Protein AF-A0A9P7DLY6-F1 (afdb_monomer_lite)

InterPro domains:
  IPR009000 Translation protein, beta-barrel domain superfamily [SSF50447] (72-102)
  IPR050543 Eukaryotic Initiation Factor 2 Gamma Subunit [PTHR42854] (1-101)

Organism: NCBI:txid116603

Structure (mmCIF, N/CA/C/O backbone):
data_AF-A0A9P7DLY6-F1
#
_entry.id   AF-A0A9P7DLY6-F1
#
loop_
_atom_site.group_PDB
_atom_site.id
_atom_site.type_symbol
_atom_site.label_atom_id
_atom_site.label_alt_id
_atom_site.label_comp_id
_atom_site.label_asym_id
_atom_site.label_entity_id
_atom_site.label_seq_id
_atom_site.pdbx_PDB_ins_code
_atom_site.Cartn_x
_atom_site.Cartn_y
_atom_site.Cartn_z
_atom_site.occupancy
_atom_site.B_iso_or_equiv
_atom_site.auth_seq_id
_atom_site.auth_comp_id
_atom_site.auth_asym_id
_atom_site.auth_atom_id
_atom_site.pdbx_PDB_model_num
ATOM 1 N N . MET A 1 1 ? 0.281 -17.034 -3.243 1.00 59.47 1 MET A N 1
ATOM 2 C CA . MET A 1 1 ? 0.227 -16.027 -4.327 1.00 59.47 1 MET A CA 1
ATOM 3 C C . MET A 1 1 ? 1.178 -16.476 -5.425 1.00 59.47 1 MET A C 1
ATOM 5 O O . MET A 1 1 ? 2.334 -16.722 -5.112 1.00 59.47 1 MET A O 1
ATOM 9 N N . LYS A 1 2 ? 0.704 -16.654 -6.663 1.00 67.25 2 LYS A N 1
ATOM 10 C CA . LYS A 1 2 ? 1.580 -16.898 -7.821 1.00 67.25 2 LYS A CA 1
ATOM 11 C C . LYS A 1 2 ? 1.915 -15.532 -8.424 1.00 67.25 2 LYS A C 1
ATOM 13 O O . LYS A 1 2 ? 1.010 -14.850 -8.890 1.00 67.25 2 LYS A O 1
ATOM 18 N N . LEU A 1 3 ? 3.167 -15.093 -8.304 1.00 71.88 3 LEU A N 1
ATOM 19 C CA . LEU A 1 3 ? 3.626 -13.795 -8.804 1.00 71.88 3 LEU A CA 1
ATOM 20 C C . LEU A 1 3 ? 4.375 -14.008 -10.119 1.00 71.88 3 LEU A C 1
ATOM 22 O O . LEU A 1 3 ? 5.455 -14.587 -10.120 1.00 71.88 3 LEU A O 1
ATOM 26 N N . GLU A 1 4 ? 3.797 -13.541 -11.223 1.00 72.50 4 GLU A N 1
ATOM 27 C CA . GLU A 1 4 ? 4.397 -13.650 -12.565 1.00 72.50 4 GLU A CA 1
ATOM 28 C C . GLU A 1 4 ? 4.964 -12.309 -13.053 1.00 72.50 4 GLU A C 1
ATOM 30 O O . GLU A 1 4 ? 5.949 -12.257 -13.785 1.00 72.50 4 GLU A O 1
ATOM 35 N N . SER A 1 5 ? 4.367 -11.202 -12.608 1.00 74.62 5 SER A N 1
ATOM 36 C CA . SER A 1 5 ? 4.777 -9.846 -12.977 1.00 74.62 5 SER A CA 1
ATOM 37 C C . SER A 1 5 ? 5.704 -9.259 -11.912 1.00 74.62 5 SER A C 1
ATOM 39 O O . SER A 1 5 ? 5.240 -8.716 -10.911 1.00 74.62 5 SER A O 1
ATOM 41 N N . ILE A 1 6 ? 7.018 -9.370 -12.126 1.00 79.06 6 ILE A N 1
ATOM 42 C CA . ILE A 1 6 ? 8.057 -8.805 -11.251 1.00 79.06 6 ILE A CA 1
ATOM 43 C C . ILE A 1 6 ? 8.870 -7.782 -12.050 1.00 79.06 6 ILE A C 1
ATOM 45 O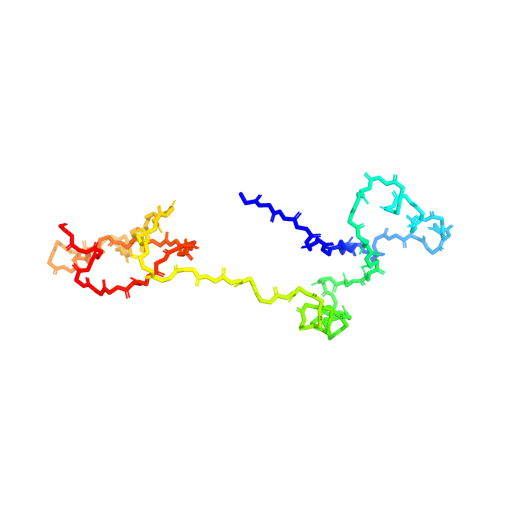 O . ILE A 1 6 ? 9.513 -8.131 -13.040 1.00 79.06 6 ILE A O 1
ATOM 49 N N . ASN A 1 7 ? 8.863 -6.522 -11.607 1.00 75.94 7 ASN A N 1
ATOM 50 C CA . ASN A 1 7 ? 9.714 -5.464 -12.154 1.00 75.94 7 ASN A CA 1
ATOM 51 C C . ASN A 1 7 ? 10.935 -5.275 -11.242 1.00 75.94 7 ASN A C 1
ATOM 53 O O . ASN A 1 7 ? 10.782 -5.116 -10.034 1.00 75.94 7 ASN A O 1
ATOM 57 N N . ILE A 1 8 ? 12.139 -5.292 -11.817 1.00 76.00 8 ILE A N 1
ATOM 58 C CA . ILE A 1 8 ? 13.399 -5.144 -11.077 1.00 76.00 8 ILE A CA 1
ATOM 59 C C . ILE A 1 8 ? 13.955 -3.742 -11.326 1.00 76.00 8 ILE A C 1
ATOM 61 O O . ILE A 1 8 ? 14.258 -3.406 -12.467 1.00 76.00 8 ILE A O 1
ATOM 65 N N . LE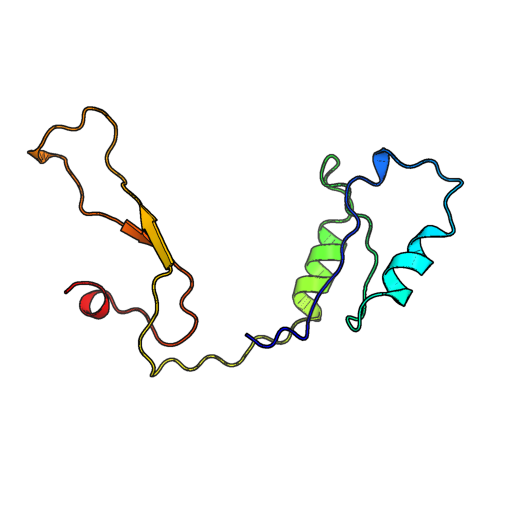U A 1 9 ? 14.116 -2.953 -10.263 1.00 76.88 9 LEU A N 1
ATOM 66 C CA . LEU A 1 9 ? 14.683 -1.602 -10.304 1.00 76.88 9 LEU A CA 1
ATOM 67 C C . LEU A 1 9 ? 16.054 -1.589 -9.621 1.00 76.88 9 LEU A C 1
ATOM 69 O O . LEU A 1 9 ? 16.215 -2.159 -8.540 1.00 76.88 9 LEU A O 1
ATOM 73 N N . GLN A 1 10 ? 17.047 -0.947 -10.241 1.00 72.12 10 GLN A N 1
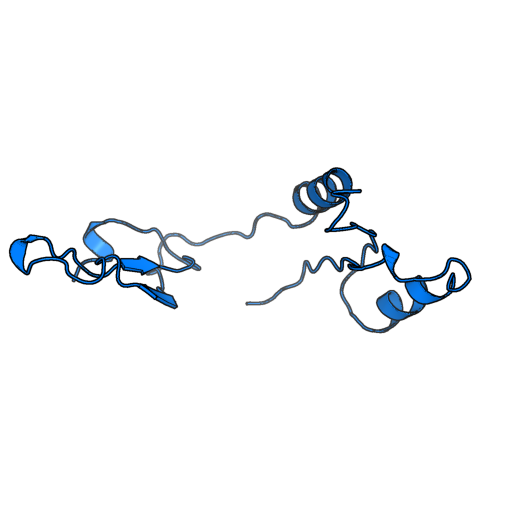ATOM 74 C CA . GLN A 1 10 ? 18.370 -0.769 -9.640 1.00 72.12 10 GLN A CA 1
ATOM 75 C C . GLN A 1 10 ? 18.414 0.556 -8.879 1.00 72.12 10 GLN A C 1
ATOM 77 O O . GLN A 1 10 ? 18.469 1.610 -9.501 1.00 72.12 10 GLN A O 1
ATOM 82 N N . ASN A 1 11 ? 18.411 0.494 -7.546 1.00 75.12 11 ASN A N 1
ATOM 83 C CA . ASN A 1 11 ? 18.599 1.673 -6.699 1.00 75.12 11 ASN A CA 1
ATOM 84 C C . ASN A 1 11 ? 20.100 1.956 -6.436 1.00 75.12 11 ASN A C 1
ATOM 86 O O . ASN A 1 11 ? 20.928 1.054 -6.589 1.00 75.12 11 ASN A O 1
ATOM 90 N N . LYS A 1 12 ? 20.432 3.171 -5.971 1.00 72.38 12 LYS A N 1
ATOM 91 C CA . LYS A 1 12 ? 21.779 3.644 -5.578 1.00 72.38 12 LYS A CA 1
ATOM 92 C C . LYS A 1 12 ? 22.806 3.642 -6.714 1.00 72.38 12 LYS A C 1
ATOM 94 O O . LYS A 1 12 ? 23.917 3.118 -6.589 1.00 72.38 12 LYS A O 1
ATOM 99 N N . VAL A 1 13 ? 22.389 4.153 -7.869 1.00 69.81 13 VAL A N 1
ATOM 100 C CA . VAL A 1 13 ? 23.214 4.196 -9.087 1.00 69.81 13 VAL A CA 1
ATOM 101 C C . VAL A 1 13 ? 24.224 5.349 -9.050 1.00 69.81 13 VAL A C 1
ATOM 103 O O . VAL A 1 13 ? 25.274 5.262 -9.685 1.00 69.81 13 VAL A O 1
ATOM 106 N N . ASP A 1 14 ? 23.947 6.369 -8.244 1.00 67.62 14 ASP A N 1
ATOM 107 C CA . ASP A 1 14 ? 24.805 7.508 -7.911 1.00 67.62 14 ASP A CA 1
ATOM 108 C C . ASP A 1 14 ? 26.184 7.092 -7.367 1.00 67.62 14 ASP A C 1
ATOM 110 O O . ASP A 1 14 ? 27.211 7.658 -7.741 1.00 67.62 14 ASP A O 1
ATOM 114 N N . LEU A 1 15 ? 26.239 6.034 -6.551 1.00 68.25 15 LEU A N 1
ATOM 115 C CA . LEU A 1 15 ? 27.476 5.545 -5.929 1.00 68.25 15 LEU A CA 1
ATOM 116 C C . LEU A 1 15 ? 28.369 4.719 -6.878 1.00 68.25 15 LEU A C 1
ATOM 118 O O . LEU A 1 15 ? 29.409 4.194 -6.465 1.00 68.25 15 LEU A O 1
ATOM 122 N N . ILE A 1 16 ? 27.983 4.554 -8.148 1.00 66.00 16 ILE A N 1
ATOM 123 C CA . ILE A 1 16 ? 28.635 3.636 -9.088 1.00 66.00 16 ILE A CA 1
ATOM 124 C C . ILE A 1 16 ? 29.404 4.403 -10.178 1.00 66.00 16 ILE A C 1
ATOM 126 O O . ILE A 1 16 ? 28.843 5.172 -10.949 1.00 66.00 16 ILE A O 1
ATOM 130 N N . LYS A 1 17 ? 30.709 4.117 -10.323 1.00 61.06 17 LYS A N 1
ATOM 131 C CA . LYS A 1 17 ? 31.555 4.685 -11.393 1.00 61.06 17 LYS A CA 1
ATOM 132 C C . LYS A 1 17 ? 31.158 4.168 -12.792 1.00 61.06 17 LYS A C 1
ATOM 134 O O . LYS A 1 17 ? 30.980 2.961 -12.997 1.00 61.06 17 LYS A O 1
ATOM 139 N N . LEU A 1 18 ? 31.144 5.089 -13.766 1.00 57.44 18 LEU A N 1
ATOM 140 C CA . LEU A 1 18 ? 30.759 4.925 -15.185 1.00 57.44 18 LEU A CA 1
ATOM 141 C C . LEU A 1 18 ? 31.435 3.759 -15.942 1.00 57.44 18 LEU A C 1
ATOM 143 O O . LEU A 1 18 ? 30.891 3.270 -16.923 1.00 57.44 18 LEU A O 1
ATOM 147 N N . LEU A 1 19 ? 32.591 3.262 -15.489 1.00 51.00 19 LEU A N 1
ATOM 148 C CA . LEU A 1 19 ? 33.340 2.185 -16.163 1.00 51.00 19 LEU A CA 1
ATOM 149 C C . LEU A 1 19 ? 32.725 0.781 -16.004 1.00 51.00 19 LEU A C 1
ATOM 151 O O . LEU A 1 19 ? 33.194 -0.183 -16.604 1.00 51.00 19 LEU A O 1
ATOM 155 N N . SER A 1 20 ? 31.661 0.635 -15.217 1.00 53.00 20 SER A N 1
ATOM 156 C CA . SER A 1 20 ? 31.009 -0.651 -14.940 1.00 53.00 20 SER A CA 1
ATOM 157 C C . SER A 1 20 ? 29.849 -0.974 -15.902 1.00 53.00 20 SER A C 1
ATOM 159 O O . SER A 1 20 ? 28.820 -1.521 -15.505 1.00 53.00 20 SER A O 1
ATOM 161 N N . ASN A 1 21 ? 30.036 -0.698 -17.198 1.00 49.09 21 ASN A N 1
ATOM 162 C CA . ASN A 1 21 ? 29.060 -0.920 -18.283 1.00 49.09 21 ASN A CA 1
ATOM 163 C C . ASN A 1 21 ? 28.596 -2.383 -18.468 1.00 49.09 21 ASN A C 1
ATOM 165 O O . ASN A 1 21 ? 27.670 -2.650 -19.228 1.00 49.09 21 ASN A O 1
ATOM 169 N N . ASN A 1 22 ? 29.189 -3.347 -17.758 1.00 51.03 22 ASN A N 1
ATOM 170 C CA . ASN A 1 22 ? 28.836 -4.767 -17.851 1.00 51.03 22 ASN A CA 1
ATOM 171 C C . ASN A 1 22 ? 27.755 -5.233 -16.855 1.00 51.03 22 ASN A C 1
ATOM 173 O O . ASN A 1 22 ? 27.379 -6.402 -16.883 1.00 51.03 22 ASN A O 1
ATOM 177 N N . ARG A 1 23 ? 27.220 -4.362 -15.986 1.00 52.53 23 ARG A N 1
ATOM 178 C CA . ARG A 1 23 ? 26.331 -4.789 -14.882 1.00 52.53 23 ARG A CA 1
ATOM 179 C C . ARG A 1 23 ? 24.894 -5.122 -15.281 1.00 52.53 23 ARG A C 1
ATOM 181 O O . ARG A 1 23 ? 24.283 -5.964 -14.627 1.00 52.53 23 ARG A O 1
ATOM 188 N N . ASN A 1 24 ? 24.369 -4.543 -16.364 1.00 52.00 24 ASN A N 1
ATOM 189 C CA . ASN A 1 24 ? 23.016 -4.873 -16.833 1.00 52.00 24 ASN A CA 1
ATOM 190 C C . ASN A 1 24 ? 22.900 -6.371 -17.200 1.00 52.00 24 ASN A C 1
ATOM 192 O O . ASN A 1 24 ? 21.823 -6.944 -17.089 1.00 52.00 24 ASN A O 1
ATOM 196 N N . ARG A 1 25 ? 24.014 -7.04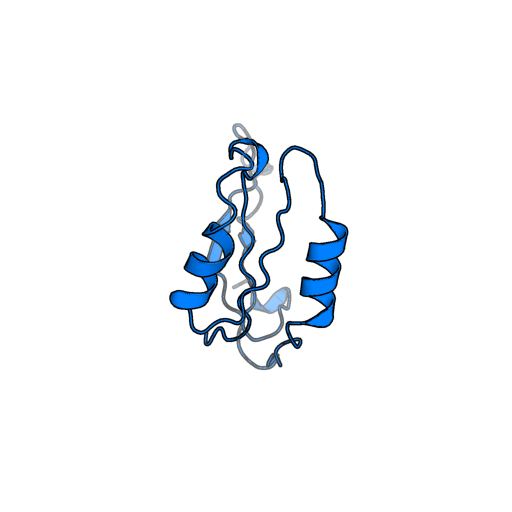3 -17.548 1.00 48.12 25 ARG A N 1
ATOM 197 C CA . ARG A 1 25 ? 24.032 -8.485 -17.858 1.00 48.12 25 ARG A CA 1
ATOM 198 C C . ARG A 1 25 ? 23.735 -9.387 -16.657 1.00 48.12 25 ARG A C 1
ATOM 200 O O . ARG A 1 25 ? 23.099 -10.418 -16.848 1.00 48.12 25 ARG A O 1
ATOM 207 N N . CYS A 1 26 ? 24.144 -9.013 -15.443 1.00 48.38 26 CYS A N 1
ATOM 208 C CA . CYS A 1 26 ? 24.017 -9.894 -14.275 1.00 48.38 26 CYS A CA 1
ATOM 209 C C . CYS A 1 26 ? 22.559 -10.064 -13.816 1.00 48.38 26 CYS A C 1
ATOM 211 O O . CYS A 1 26 ? 22.192 -11.131 -13.338 1.00 48.38 26 CYS A O 1
ATOM 213 N N . ILE A 1 27 ? 21.711 -9.045 -14.002 1.00 54.16 27 ILE A N 1
ATOM 214 C CA . ILE A 1 27 ? 20.285 -9.122 -13.634 1.00 54.16 27 ILE A CA 1
ATOM 215 C C . ILE A 1 27 ? 19.498 -9.989 -14.628 1.00 54.16 27 ILE A C 1
ATOM 217 O O . ILE A 1 27 ? 18.575 -10.696 -14.232 1.00 54.16 27 ILE A O 1
ATOM 221 N N . HIS A 1 28 ? 19.884 -9.988 -15.906 1.00 52.28 28 HIS A N 1
ATOM 222 C CA . HIS A 1 28 ? 19.204 -10.770 -16.943 1.00 52.28 28 HIS A CA 1
ATOM 223 C C . HIS A 1 28 ? 19.509 -12.276 -16.895 1.00 52.28 28 HIS A C 1
ATOM 225 O O . HIS A 1 28 ? 18.767 -13.050 -17.490 1.00 52.28 28 HIS A O 1
ATOM 231 N N . GLN A 1 29 ? 20.571 -12.703 -16.203 1.00 47.19 29 GLN A N 1
ATOM 232 C CA . GLN A 1 29 ? 20.989 -14.111 -16.161 1.00 47.19 29 GLN A CA 1
ATOM 233 C C . GLN A 1 29 ? 20.386 -14.921 -15.000 1.00 47.19 29 GLN A C 1
ATOM 235 O O . GLN A 1 29 ? 20.454 -16.145 -15.035 1.00 47.19 29 GLN A O 1
ATOM 240 N N . GLY A 1 30 ? 19.801 -14.276 -13.981 1.00 47.06 30 GLY A N 1
ATOM 241 C CA . GLY A 1 30 ? 19.454 -14.950 -12.719 1.00 47.06 30 GLY A CA 1
ATOM 242 C C . GLY A 1 30 ? 17.969 -15.191 -12.436 1.00 47.06 30 GLY A C 1
ATOM 243 O O . GLY A 1 30 ? 17.648 -15.999 -11.567 1.00 47.06 30 GLY A O 1
ATOM 244 N N . HIS A 1 31 ? 17.044 -14.509 -13.117 1.00 50.66 31 HIS A N 1
ATOM 245 C CA . HIS A 1 31 ? 15.634 -14.508 -12.714 1.00 50.66 31 HIS A CA 1
ATOM 246 C C . HIS A 1 31 ? 14.703 -14.666 -13.917 1.00 50.66 31 HIS A C 1
ATOM 248 O O . HIS A 1 31 ? 14.782 -13.896 -14.867 1.00 50.66 31 HIS A O 1
ATOM 254 N N . GLY A 1 32 ? 13.771 -15.626 -13.854 1.00 45.00 32 GLY A N 1
ATOM 255 C CA . GLY A 1 32 ? 12.740 -15.876 -14.878 1.00 45.00 32 GLY A CA 1
ATOM 256 C C . GLY A 1 32 ? 11.696 -14.759 -15.043 1.00 45.00 32 GLY A C 1
ATOM 257 O O . GLY A 1 32 ? 10.666 -14.971 -15.673 1.00 45.00 32 GLY A O 1
ATOM 258 N N . GLY A 1 33 ? 11.945 -13.580 -14.468 1.00 46.62 33 GLY A N 1
ATOM 259 C CA . GLY A 1 33 ? 11.164 -12.366 -14.677 1.00 46.62 33 GLY A CA 1
ATOM 260 C C . GLY A 1 33 ? 11.821 -11.489 -15.740 1.00 46.62 33 GLY A C 1
ATOM 261 O O . GLY A 1 33 ? 13.041 -11.320 -15.763 1.00 46.62 33 GLY A O 1
ATOM 262 N N . ARG A 1 34 ? 11.018 -10.902 -16.630 1.00 43.38 34 ARG A N 1
ATOM 263 C CA . ARG A 1 34 ? 11.510 -10.012 -17.689 1.00 43.38 34 ARG A CA 1
ATOM 264 C C . ARG A 1 34 ? 11.900 -8.660 -17.080 1.00 43.38 34 ARG A C 1
ATOM 266 O O . ARG A 1 34 ? 11.106 -7.726 -17.030 1.00 43.38 34 ARG A O 1
ATOM 273 N N . ALA A 1 35 ? 13.127 -8.591 -16.568 1.00 45.62 35 ALA A N 1
ATOM 274 C CA . ALA A 1 35 ? 13.684 -7.417 -15.913 1.00 45.62 35 ALA A CA 1
ATOM 275 C C . ALA A 1 35 ? 13.776 -6.238 -16.888 1.00 45.62 35 ALA A C 1
ATOM 277 O O . ALA A 1 35 ? 14.387 -6.348 -17.951 1.00 45.62 35 ALA A O 1
ATOM 278 N N . VAL A 1 36 ? 13.216 -5.094 -16.506 1.00 48.44 36 VAL A N 1
ATOM 279 C CA . VAL A 1 36 ? 13.498 -3.822 -17.170 1.00 48.44 36 VAL A CA 1
ATOM 280 C C . VAL A 1 36 ? 14.310 -2.991 -16.211 1.00 48.44 36 VAL A C 1
ATOM 282 O O . VAL A 1 36 ? 13.783 -2.445 -15.251 1.00 48.44 36 VAL A O 1
ATOM 285 N N . ALA A 1 37 ? 15.616 -2.978 -16.466 1.00 50.50 37 ALA A N 1
ATOM 286 C CA . ALA A 1 37 ? 16.592 -2.238 -15.693 1.00 50.50 37 ALA A CA 1
ATOM 287 C C . ALA A 1 37 ? 16.415 -0.737 -15.954 1.00 50.50 37 ALA A C 1
ATOM 289 O O . ALA A 1 37 ? 17.070 -0.169 -16.825 1.00 50.50 37 ALA A O 1
ATOM 290 N N . GLN A 1 38 ? 15.507 -0.108 -15.213 1.00 54.16 38 GLN A N 1
ATOM 291 C CA . GLN A 1 38 ? 15.526 1.336 -15.022 1.00 54.16 38 GLN A CA 1
ATOM 292 C C . GLN A 1 38 ? 16.385 1.673 -13.805 1.00 54.16 38 GLN A C 1
ATOM 294 O O . GLN A 1 38 ? 16.545 0.854 -12.890 1.00 54.16 38 GLN A O 1
ATOM 299 N N . ARG A 1 39 ? 16.966 2.871 -13.837 1.00 59.38 39 ARG A N 1
ATOM 300 C CA . ARG A 1 39 ? 17.920 3.385 -12.854 1.00 59.38 39 ARG A CA 1
ATOM 301 C C . ARG A 1 39 ? 17.303 4.566 -12.096 1.00 59.38 39 ARG A C 1
ATOM 303 O O . ARG A 1 39 ? 17.836 5.665 -12.197 1.00 59.38 39 ARG A O 1
ATOM 310 N N . PRO A 1 40 ? 16.186 4.370 -11.372 1.00 57.62 40 PRO A N 1
ATOM 311 C CA . PRO A 1 40 ? 15.629 5.447 -10.578 1.00 57.62 40 PRO A CA 1
ATOM 312 C C . PRO A 1 40 ? 16.612 5.780 -9.458 1.00 57.62 40 PRO A C 1
ATOM 314 O O . PRO A 1 40 ? 16.949 4.927 -8.630 1.00 57.62 40 PRO A O 1
ATOM 317 N N . ASP A 1 41 ? 17.086 7.019 -9.441 1.00 59.44 41 ASP A N 1
ATOM 318 C CA . ASP A 1 41 ? 17.793 7.545 -8.287 1.00 59.44 41 ASP A CA 1
ATOM 319 C C . ASP A 1 41 ? 16.747 8.015 -7.277 1.00 59.44 41 ASP A C 1
ATOM 321 O O . ASP A 1 41 ? 16.135 9.071 -7.432 1.00 59.44 41 ASP A O 1
ATOM 325 N N . THR A 1 42 ? 16.512 7.203 -6.244 1.00 59.94 42 THR A N 1
ATOM 326 C CA . THR A 1 42 ? 15.512 7.511 -5.211 1.00 59.94 42 THR A CA 1
ATOM 327 C C . THR A 1 42 ? 15.844 8.761 -4.394 1.00 59.94 42 THR A C 1
ATOM 329 O O . THR A 1 42 ? 14.969 9.255 -3.692 1.00 59.94 42 THR A O 1
ATOM 332 N N . GLN A 1 43 ? 17.084 9.257 -4.454 1.00 61.03 43 GLN A N 1
ATOM 333 C CA . GLN A 1 43 ? 17.517 10.445 -3.721 1.00 61.03 43 GLN A CA 1
ATOM 334 C C . GLN A 1 43 ? 17.396 11.725 -4.557 1.00 61.03 43 GLN A C 1
ATOM 336 O O . GLN A 1 43 ? 17.195 12.799 -3.995 1.00 61.03 43 GLN A O 1
ATOM 341 N N . LEU A 1 44 ? 17.501 11.606 -5.882 1.00 61.47 44 LEU A N 1
ATOM 342 C CA . LEU A 1 44 ? 17.384 12.719 -6.829 1.00 61.47 44 LEU A CA 1
ATOM 343 C C . LEU A 1 44 ? 16.035 12.751 -7.566 1.00 61.47 44 LEU A C 1
ATOM 345 O O . LEU A 1 44 ? 15.857 13.573 -8.461 1.00 61.47 44 LEU A O 1
ATOM 349 N N . GLU A 1 45 ? 15.108 11.855 -7.211 1.00 67.25 45 GLU A N 1
ATOM 350 C CA . GLU A 1 45 ? 13.760 11.730 -7.796 1.00 67.25 45 GLU A CA 1
ATOM 351 C C . GLU A 1 45 ? 13.754 11.578 -9.330 1.00 67.25 45 GLU A C 1
ATOM 353 O O . GLU A 1 45 ? 12.792 11.920 -10.018 1.00 67.25 45 GLU A O 1
ATOM 358 N N . TYR A 1 46 ? 14.835 11.031 -9.884 1.00 65.12 46 TYR A N 1
ATOM 359 C CA . TYR A 1 46 ? 15.002 10.876 -11.325 1.00 65.12 46 TYR A CA 1
ATOM 360 C C . TYR A 1 46 ? 14.321 9.594 -11.834 1.00 65.12 46 TYR A C 1
ATOM 362 O O . TYR A 1 46 ? 14.288 8.578 -11.136 1.00 65.12 46 TYR A O 1
ATOM 370 N N . ASP A 1 47 ? 13.801 9.626 -13.066 1.00 69.88 47 ASP A N 1
ATOM 371 C CA . ASP A 1 47 ? 13.138 8.505 -13.763 1.00 69.88 47 ASP A CA 1
ATOM 372 C C . ASP A 1 47 ? 11.847 7.947 -13.114 1.00 69.88 47 ASP A C 1
ATOM 374 O O . ASP A 1 47 ? 11.390 6.857 -13.469 1.00 69.88 47 ASP A O 1
ATOM 378 N N . ILE A 1 48 ? 11.194 8.691 -12.212 1.00 78.88 48 ILE A N 1
ATOM 379 C CA . ILE A 1 48 ? 9.924 8.266 -11.584 1.00 78.88 48 ILE A CA 1
ATOM 380 C C . ILE A 1 48 ? 8.813 8.058 -12.629 1.00 78.88 48 ILE A C 1
ATOM 382 O O . ILE A 1 48 ? 8.070 7.076 -12.556 1.00 78.88 48 ILE A O 1
ATOM 386 N N . ASP A 1 49 ? 8.722 8.925 -13.640 1.00 81.69 49 ASP A N 1
ATOM 387 C CA . ASP A 1 49 ? 7.714 8.813 -14.704 1.00 81.69 49 ASP A CA 1
ATOM 388 C C . ASP A 1 49 ? 7.873 7.527 -15.520 1.00 81.69 49 ASP A C 1
ATOM 390 O O . ASP A 1 49 ? 6.891 6.856 -15.847 1.00 81.69 49 ASP A O 1
ATOM 394 N N . ALA A 1 50 ? 9.119 7.130 -15.784 1.00 78.75 50 ALA A N 1
ATOM 395 C CA . ALA A 1 50 ? 9.433 5.918 -16.525 1.00 78.75 50 ALA A CA 1
ATOM 396 C C . ALA A 1 50 ? 9.048 4.655 -15.727 1.00 78.75 50 ALA A C 1
ATOM 398 O O . ALA A 1 50 ? 8.596 3.662 -16.312 1.00 78.75 50 ALA A O 1
ATOM 399 N N . VAL A 1 51 ? 9.172 4.702 -14.394 1.00 80.06 51 VAL A N 1
ATOM 400 C CA . VAL A 1 51 ? 8.714 3.636 -13.490 1.00 80.06 51 VAL A CA 1
ATOM 401 C C . VAL A 1 51 ? 7.186 3.585 -13.453 1.00 80.06 51 VAL A C 1
ATOM 403 O O . VAL A 1 51 ? 6.604 2.502 -13.568 1.00 80.06 51 VAL A O 1
ATOM 406 N N . ASN A 1 52 ? 6.526 4.740 -13.353 1.00 83.12 52 ASN A N 1
ATOM 407 C CA . ASN A 1 52 ? 5.066 4.842 -13.362 1.00 83.12 52 ASN A CA 1
ATOM 408 C C . ASN A 1 52 ? 4.466 4.296 -14.659 1.00 83.12 52 ASN A C 1
ATOM 410 O O . ASN A 1 52 ? 3.496 3.539 -14.618 1.00 83.12 52 ASN A O 1
ATOM 414 N N . GLU A 1 53 ? 5.070 4.604 -15.807 1.00 84.38 53 GLU A N 1
ATOM 415 C CA . GLU A 1 53 ? 4.645 4.072 -17.100 1.00 84.38 53 GLU A CA 1
ATOM 416 C C . GLU A 1 53 ? 4.726 2.537 -17.135 1.00 84.38 53 GLU A C 1
ATOM 418 O O . GLU A 1 53 ? 3.796 1.867 -17.592 1.00 84.38 53 GLU A O 1
ATOM 423 N N . ILE A 1 54 ? 5.809 1.959 -16.606 1.00 79.75 54 ILE A N 1
ATOM 424 C CA . ILE A 1 54 ? 5.969 0.504 -16.506 1.00 79.75 54 ILE A CA 1
ATOM 425 C C . ILE A 1 54 ? 4.889 -0.112 -15.613 1.00 79.75 54 ILE A C 1
ATOM 427 O O . ILE A 1 54 ? 4.305 -1.133 -15.983 1.00 79.75 54 ILE A O 1
ATOM 431 N N . ILE A 1 55 ? 4.631 0.480 -14.446 1.00 83.06 55 ILE A N 1
ATOM 432 C CA . ILE A 1 55 ? 3.636 -0.023 -13.489 1.00 83.06 55 ILE A CA 1
ATOM 433 C C . ILE A 1 55 ? 2.221 0.095 -14.061 1.00 83.06 55 ILE A C 1
ATOM 435 O O . ILE A 1 55 ? 1.414 -0.804 -13.851 1.00 83.06 55 ILE A O 1
ATOM 439 N N . ALA A 1 56 ? 1.922 1.159 -14.807 1.00 83.62 56 ALA A N 1
ATOM 440 C CA . ALA A 1 56 ? 0.610 1.361 -15.410 1.00 83.62 56 ALA A CA 1
ATOM 441 C C . ALA A 1 56 ? 0.359 0.431 -16.607 1.00 83.62 56 ALA A C 1
ATOM 443 O O . ALA A 1 56 ? -0.763 -0.030 -16.803 1.00 83.62 56 ALA A O 1
ATOM 444 N N . LYS A 1 57 ? 1.389 0.152 -17.420 1.00 80.50 57 LYS A N 1
ATOM 445 C CA . LYS A 1 57 ? 1.228 -0.600 -18.675 1.00 80.50 57 LYS A CA 1
ATOM 446 C C . LYS A 1 57 ? 1.451 -2.107 -18.552 1.00 80.50 57 LYS A C 1
ATOM 448 O O . LYS A 1 57 ? 0.965 -2.836 -19.412 1.00 80.50 57 LYS A O 1
ATOM 453 N N . ARG A 1 58 ? 2.230 -2.595 -17.576 1.00 70.88 58 ARG A N 1
ATOM 454 C CA . ARG A 1 58 ? 2.683 -4.004 -17.574 1.00 70.88 58 ARG A CA 1
ATOM 455 C C . ARG A 1 58 ? 1.829 -5.001 -16.798 1.00 70.88 58 ARG A C 1
ATOM 457 O O . ARG A 1 58 ? 1.473 -6.011 -17.399 1.00 70.88 58 ARG A O 1
ATOM 464 N N . PRO A 1 59 ? 1.585 -4.840 -15.488 1.00 72.19 59 PRO A N 1
ATOM 465 C CA . PRO A 1 59 ? 0.855 -5.849 -14.741 1.00 72.19 59 PRO A CA 1
ATOM 466 C C . PRO A 1 59 ? -0.638 -5.771 -15.101 1.00 72.19 59 PRO A C 1
ATOM 468 O O . PRO A 1 59 ? -1.259 -4.733 -14.861 1.00 72.19 59 PRO A O 1
ATOM 471 N N . PRO A 1 60 ? -1.249 -6.839 -15.649 1.00 76.19 60 PRO A N 1
ATOM 472 C CA . PRO A 1 60 ? -2.698 -6.880 -15.773 1.00 76.19 60 PRO A CA 1
ATOM 473 C C . PRO A 1 60 ? -3.314 -6.817 -14.374 1.00 76.19 60 PRO A C 1
ATOM 475 O O . PRO A 1 60 ? -2.792 -7.409 -13.424 1.00 76.19 60 PRO A O 1
ATOM 478 N N . ILE A 1 61 ? -4.433 -6.106 -14.235 1.00 79.00 61 ILE A N 1
ATOM 479 C CA . ILE A 1 61 ? -5.165 -6.076 -12.967 1.00 79.00 61 ILE A CA 1
ATOM 480 C C . ILE A 1 61 ? -5.650 -7.509 -12.686 1.00 79.00 61 ILE A C 1
ATOM 482 O O . ILE A 1 61 ? -6.405 -8.054 -13.495 1.00 79.00 61 ILE A O 1
ATOM 486 N N . PRO A 1 62 ? -5.230 -8.146 -11.576 1.00 80.19 62 PRO A N 1
ATOM 487 C CA . PRO A 1 62 ? -5.642 -9.509 -11.280 1.00 80.19 62 PRO A CA 1
ATOM 488 C C . PRO A 1 62 ? -7.147 -9.555 -11.007 1.00 80.19 62 PRO A C 1
ATOM 490 O O . PRO A 1 62 ? -7.690 -8.684 -10.321 1.00 80.19 62 PRO A O 1
ATOM 493 N N . VAL A 1 63 ? -7.810 -10.595 -11.517 1.00 81.94 63 VAL A N 1
ATOM 494 C CA . VAL A 1 63 ? -9.223 -10.858 -11.223 1.00 81.94 63 VAL A CA 1
ATOM 495 C C . VAL A 1 63 ? -9.359 -11.148 -9.729 1.00 81.94 63 VAL A C 1
ATOM 497 O O . VAL A 1 63 ? -8.640 -11.990 -9.188 1.00 81.94 63 VAL A O 1
ATOM 500 N N . ARG A 1 64 ? -10.262 -10.431 -9.057 1.00 80.06 64 ARG A N 1
ATOM 501 C CA . ARG A 1 64 ? -10.552 -10.611 -7.632 1.00 80.06 64 ARG A CA 1
ATOM 502 C C . ARG A 1 64 ? -11.949 -11.183 -7.462 1.00 80.06 64 ARG A C 1
ATOM 504 O O . ARG A 1 64 ? -12.885 -10.708 -8.096 1.00 80.06 64 ARG A O 1
ATOM 511 N N . ASP A 1 65 ? -12.068 -12.174 -6.589 1.00 80.19 65 ASP A N 1
ATOM 512 C CA . ASP A 1 65 ? -13.355 -12.710 -6.162 1.00 80.19 65 ASP A CA 1
ATOM 513 C C . ASP A 1 65 ? -13.828 -11.963 -4.910 1.00 80.19 65 ASP A C 1
ATOM 515 O O . ASP A 1 65 ? -13.096 -11.879 -3.921 1.00 80.19 65 ASP A O 1
ATOM 519 N N . PHE A 1 66 ? -15.039 -11.410 -4.960 1.00 78.88 66 PHE A N 1
ATOM 520 C CA . PHE A 1 66 ? -15.640 -10.613 -3.891 1.00 78.88 66 PHE A CA 1
ATOM 521 C C . PHE A 1 66 ? -16.584 -11.413 -2.978 1.00 78.88 66 PHE A C 1
ATOM 523 O O . PHE A 1 66 ? -17.069 -10.865 -1.988 1.00 78.88 66 PHE A O 1
ATOM 530 N N . ALA A 1 67 ? -16.845 -12.688 -3.280 1.00 78.44 67 ALA A N 1
ATOM 531 C CA . ALA A 1 67 ? -17.787 -13.520 -2.532 1.00 78.44 67 ALA A CA 1
ATOM 532 C C . ALA A 1 67 ? -17.189 -14.133 -1.253 1.00 78.44 67 ALA A C 1
ATOM 534 O O . ALA A 1 67 ? -17.926 -14.419 -0.309 1.00 78.44 67 ALA A O 1
ATOM 535 N N . PHE A 1 68 ? -15.869 -14.320 -1.211 1.00 74.12 68 PHE A N 1
ATOM 536 C CA . PHE A 1 68 ? -15.161 -14.928 -0.080 1.00 74.12 68 PHE A CA 1
ATOM 537 C C . PHE A 1 68 ? -15.021 -13.991 1.128 1.00 74.12 68 PHE A C 1
ATOM 539 O O . PHE A 1 68 ? -15.216 -12.781 1.026 1.00 74.12 68 PHE A O 1
ATOM 546 N N . ASP A 1 69 ? -14.650 -14.547 2.282 1.00 72.62 69 ASP A N 1
ATOM 547 C CA . ASP A 1 69 ? -14.408 -13.747 3.480 1.00 72.62 69 ASP A CA 1
ATOM 548 C C . ASP A 1 69 ? -13.047 -13.023 3.422 1.00 72.62 69 ASP A C 1
ATOM 550 O O . ASP A 1 69 ? -12.041 -13.598 2.985 1.00 72.62 69 ASP A O 1
ATOM 554 N N . PRO A 1 70 ? -12.994 -11.750 3.854 1.00 74.56 70 PRO A N 1
ATOM 555 C CA . PRO A 1 70 ? -11.772 -10.959 3.850 1.00 74.56 70 PRO A CA 1
ATOM 556 C C . PRO A 1 70 ? -10.841 -11.309 5.021 1.00 74.56 70 PRO A C 1
ATOM 558 O O . PRO A 1 70 ? -11.256 -11.355 6.177 1.00 74.56 70 PRO A O 1
ATOM 561 N N . GLY A 1 71 ? -9.549 -11.489 4.732 1.00 69.38 71 GLY A N 1
ATOM 562 C CA . GLY A 1 71 ? -8.503 -11.683 5.743 1.00 69.38 71 GLY A CA 1
ATOM 563 C C . GLY A 1 71 ? -7.894 -10.371 6.259 1.00 69.38 71 GLY A C 1
ATOM 564 O O . GLY A 1 71 ? -7.754 -9.402 5.511 1.00 69.38 71 GLY A O 1
ATOM 565 N N . LEU A 1 72 ? -7.480 -10.356 7.531 1.00 68.25 72 LEU A N 1
ATOM 566 C CA . LEU A 1 72 ? -6.747 -9.262 8.187 1.00 68.25 72 LEU A CA 1
ATOM 567 C C . LEU A 1 72 ? -5.346 -9.743 8.593 1.00 68.25 72 LEU A C 1
ATOM 569 O O . LEU A 1 72 ? -5.192 -10.888 9.006 1.00 68.25 72 LEU A O 1
ATOM 573 N N . ILE A 1 73 ? -4.326 -8.883 8.471 1.00 68.88 73 ILE A N 1
ATOM 574 C CA . ILE A 1 73 ? -2.916 -9.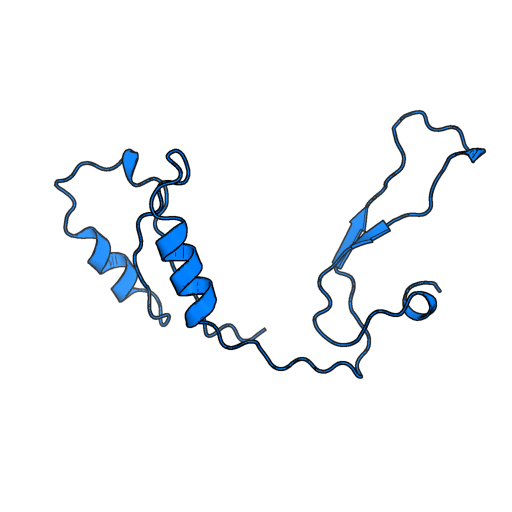283 8.677 1.00 68.88 73 ILE A CA 1
ATOM 575 C C . ILE A 1 73 ? -2.191 -8.516 9.788 1.00 68.88 73 ILE A C 1
ATOM 577 O O . ILE A 1 73 ? -1.127 -8.955 10.214 1.00 68.88 73 ILE A O 1
ATOM 581 N N . ARG A 1 74 ? -2.713 -7.373 10.250 1.00 78.31 74 ARG A N 1
ATOM 582 C CA . ARG A 1 74 ? -2.104 -6.566 11.318 1.00 78.31 74 ARG A CA 1
ATOM 583 C C . ARG A 1 74 ? -3.165 -5.899 12.192 1.00 78.31 74 ARG A C 1
ATOM 585 O O . ARG A 1 74 ? -4.268 -5.613 11.735 1.00 78.31 74 ARG A O 1
ATOM 592 N N . SER A 1 75 ? -2.799 -5.597 13.430 1.00 82.00 75 SER A N 1
ATOM 593 C CA . SER A 1 75 ? -3.579 -4.783 14.364 1.00 82.00 75 SER A CA 1
ATOM 594 C C . SER A 1 75 ? -2.720 -3.638 14.890 1.00 82.00 75 SER A C 1
ATOM 596 O O . SER A 1 75 ? -1.517 -3.802 15.085 1.00 82.00 75 SER A O 1
ATOM 598 N N . PHE A 1 76 ? -3.342 -2.489 15.118 1.00 83.06 76 PHE A N 1
ATOM 599 C CA . PHE A 1 76 ? -2.716 -1.266 15.589 1.00 83.06 76 PHE A CA 1
ATOM 600 C C . PHE A 1 76 ? -3.528 -0.671 16.733 1.00 83.06 76 PHE A C 1
ATOM 602 O O . PHE A 1 76 ? -4.763 -0.702 16.717 1.00 83.06 76 PHE A O 1
ATOM 609 N N . ASP A 1 77 ? -2.814 -0.091 17.691 1.00 87.00 77 ASP A N 1
ATOM 610 C CA . ASP A 1 77 ? -3.396 0.802 18.680 1.00 87.00 77 ASP A CA 1
ATOM 611 C C . ASP A 1 77 ? -3.335 2.240 18.147 1.00 87.00 77 ASP A C 1
ATOM 613 O O . ASP A 1 77 ? -2.320 2.677 17.601 1.00 87.00 77 ASP A O 1
ATOM 617 N N . VAL A 1 78 ? -4.450 2.954 18.260 1.00 87.56 78 VAL A N 1
ATOM 618 C CA . VAL A 1 78 ? -4.586 4.361 17.859 1.00 87.56 78 VAL A CA 1
ATOM 619 C C . VAL A 1 78 ? -4.586 5.311 19.055 1.00 87.56 78 VAL A C 1
ATOM 621 O O . VAL A 1 78 ? -4.648 6.530 18.871 1.00 87.56 78 VAL A O 1
ATOM 624 N N . ASN A 1 79 ? -4.551 4.773 20.272 1.00 90.31 79 ASN A N 1
ATOM 625 C CA . ASN A 1 79 ? -4.596 5.539 21.502 1.00 90.31 79 ASN A CA 1
ATOM 626 C C . ASN A 1 79 ? -3.245 6.205 21.753 1.00 90.31 79 ASN A C 1
ATOM 628 O O . ASN A 1 79 ? -2.182 5.586 21.675 1.00 90.31 79 ASN A O 1
ATOM 632 N N . LYS A 1 80 ? -3.291 7.508 22.039 1.00 90.69 80 LYS A N 1
ATOM 633 C CA . LYS A 1 80 ? -2.093 8.269 22.389 1.00 90.69 80 LYS A CA 1
ATOM 634 C C . LYS A 1 80 ? -1.644 7.891 23.805 1.00 90.69 80 LYS A C 1
ATOM 636 O O . LYS A 1 80 ? -2.499 7.647 24.659 1.00 90.69 80 LYS A O 1
ATOM 641 N N . PRO A 1 81 ? -0.332 7.897 24.089 1.00 87.94 81 PRO A N 1
ATOM 642 C CA . PRO A 1 81 ? 0.156 7.728 25.453 1.00 87.94 81 PRO A CA 1
ATOM 643 C C . PRO A 1 81 ? -0.458 8.789 26.380 1.00 87.94 81 PRO A C 1
ATOM 645 O O . PRO A 1 81 ? -0.425 9.973 26.048 1.00 87.94 81 PRO A O 1
ATOM 648 N N . GLY A 1 82 ? -1.013 8.365 27.519 1.00 90.12 82 GLY A N 1
ATOM 649 C CA . GLY A 1 82 ? -1.653 9.255 28.497 1.00 90.12 82 GLY A CA 1
ATOM 650 C C . GLY A 1 82 ? -3.126 9.587 28.228 1.00 90.12 82 GLY A C 1
ATOM 651 O O . GLY A 1 82 ? -3.647 10.492 28.867 1.00 90.12 82 GLY A O 1
ATOM 652 N N . ALA A 1 83 ? -3.790 8.892 27.295 1.00 88.69 83 ALA A N 1
ATOM 653 C CA . ALA A 1 83 ? -5.233 9.030 27.098 1.00 88.69 83 ALA A CA 1
ATOM 654 C C . ALA A 1 83 ? -6.012 8.551 28.333 1.00 88.69 83 ALA A C 1
ATOM 656 O O . ALA A 1 83 ? -5.740 7.474 28.873 1.00 88.69 83 ALA A O 1
ATOM 657 N N . GLU A 1 84 ? -7.000 9.339 28.747 1.00 91.19 84 GLU A N 1
ATOM 658 C CA . GLU A 1 84 ? -7.902 8.972 29.833 1.00 91.19 84 GLU A CA 1
ATOM 659 C C . GLU A 1 84 ? -8.826 7.821 29.411 1.00 91.19 84 GLU A C 1
ATOM 661 O O . GLU A 1 84 ? -9.147 7.650 28.234 1.00 91.19 84 GLU A O 1
ATOM 666 N N . VAL A 1 85 ? -9.308 7.035 30.380 1.00 87.06 85 VAL A N 1
ATOM 667 C CA . VAL A 1 85 ? -10.088 5.808 30.106 1.00 87.06 85 VAL A CA 1
ATOM 668 C C . VAL A 1 85 ? -11.322 6.074 29.232 1.00 87.06 85 VAL A C 1
ATOM 670 O O . VAL A 1 85 ? -11.673 5.253 28.389 1.00 87.06 85 VAL A O 1
ATOM 673 N N . HIS A 1 86 ? -11.965 7.231 29.399 1.00 90.94 86 HIS A N 1
ATOM 674 C CA . HIS A 1 86 ? -13.160 7.617 28.644 1.00 90.94 86 HIS A CA 1
ATOM 675 C C . HIS A 1 86 ? -12.865 8.090 27.208 1.00 90.94 86 HIS A C 1
ATOM 677 O O . HIS A 1 86 ? -13.787 8.208 26.404 1.00 90.94 86 HIS A O 1
ATOM 683 N N . GLU A 1 87 ? -11.598 8.345 26.874 1.00 88.56 87 GLU A N 1
ATOM 684 C CA . GLU A 1 87 ? -11.146 8.780 25.547 1.00 88.56 87 GLU A CA 1
ATOM 685 C C . GLU A 1 87 ? -10.573 7.628 24.706 1.00 88.56 87 GLU A C 1
ATOM 687 O O . GLU A 1 87 ? -10.265 7.815 23.523 1.00 88.56 87 GLU A O 1
ATOM 692 N N . LEU A 1 88 ? -10.429 6.437 25.303 1.00 88.00 88 LEU A N 1
ATOM 693 C CA . LEU A 1 88 ? -9.896 5.256 24.633 1.00 88.00 88 LEU A CA 1
ATOM 694 C C . LEU A 1 88 ? -10.776 4.853 23.444 1.00 88.00 88 LEU A C 1
ATOM 696 O O . LEU A 1 88 ? -11.989 4.666 23.543 1.00 88.00 88 LEU A O 1
ATOM 700 N N . LYS A 1 89 ? -10.127 4.677 22.298 1.00 87.31 89 LYS A N 1
ATOM 701 C CA . LYS A 1 89 ? -10.713 4.186 21.054 1.00 87.31 89 LYS A CA 1
ATOM 702 C C . LYS A 1 89 ? -10.450 2.692 20.909 1.00 87.31 89 LYS A C 1
ATOM 704 O O . LYS A 1 89 ? -9.430 2.173 21.365 1.00 87.31 89 LYS A O 1
ATOM 709 N N . GLY A 1 90 ? -11.369 2.009 20.226 1.00 84.00 90 GLY A N 1
ATOM 710 C CA . GLY A 1 90 ? -11.205 0.602 19.865 1.00 84.00 90 GLY A CA 1
ATOM 711 C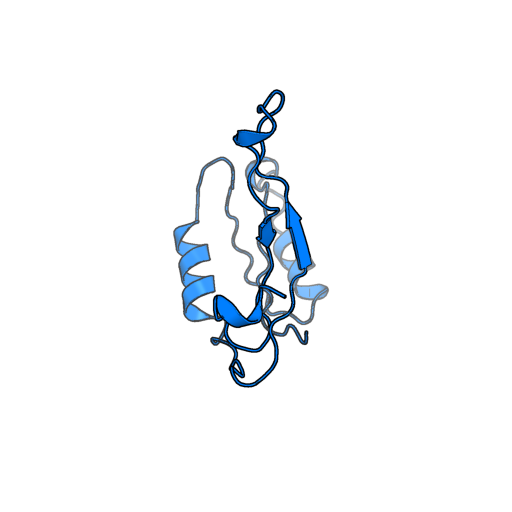 C . GLY A 1 90 ? -9.983 0.371 18.969 1.00 84.00 90 GLY A C 1
ATOM 712 O O . GLY A 1 90 ? -9.570 1.257 18.218 1.00 84.00 90 GLY A O 1
ATOM 713 N N . GLY A 1 91 ? -9.415 -0.834 19.048 1.00 82.06 91 GLY A N 1
ATOM 714 C CA . GLY A 1 91 ? -8.264 -1.231 18.238 1.00 82.06 91 GLY A CA 1
ATOM 715 C C . GLY A 1 91 ? -8.567 -1.216 16.738 1.00 82.06 91 GLY A C 1
ATOM 716 O O . GLY A 1 91 ? -9.692 -1.471 16.306 1.00 82.06 91 GLY A O 1
ATOM 717 N N . VAL A 1 92 ? -7.547 -0.932 15.928 1.00 84.50 92 VAL A N 1
ATOM 718 C CA . VAL A 1 92 ? -7.668 -0.882 14.468 1.00 84.50 92 VAL A CA 1
ATOM 719 C C . VAL A 1 92 ? -7.023 -2.112 13.856 1.00 84.50 92 VAL A C 1
ATOM 721 O O . VAL A 1 92 ? -5.814 -2.301 13.941 1.00 84.50 92 VAL A O 1
ATOM 724 N N . ALA A 1 93 ? -7.815 -2.933 13.175 1.00 80.81 93 ALA A N 1
ATOM 725 C CA . ALA A 1 93 ? -7.288 -3.993 12.328 1.00 80.81 93 ALA A CA 1
ATOM 726 C C . ALA A 1 93 ? -7.012 -3.442 10.921 1.00 80.81 93 ALA A C 1
ATOM 728 O O . ALA A 1 93 ? -7.850 -2.772 10.320 1.00 80.81 93 ALA A O 1
ATOM 729 N N . SER A 1 94 ? -5.825 -3.716 10.390 1.00 79.19 94 SER A N 1
ATOM 730 C CA . SER A 1 94 ? -5.383 -3.268 9.073 1.00 79.19 94 SER A CA 1
ATOM 731 C C . SER A 1 94 ? -4.811 -4.439 8.290 1.00 79.19 94 SER A C 1
ATOM 733 O O . SER A 1 94 ? -4.111 -5.308 8.813 1.00 79.19 94 SER A O 1
ATOM 735 N N . GLY A 1 95 ? -5.096 -4.474 7.000 1.00 77.25 95 GLY A N 1
ATOM 736 C CA . GLY A 1 95 ? -4.578 -5.514 6.141 1.00 77.25 95 GLY A CA 1
ATOM 737 C C . GLY A 1 95 ? -4.925 -5.299 4.687 1.00 77.25 95 GLY A C 1
ATOM 738 O O . GLY A 1 95 ? -5.606 -4.343 4.322 1.00 77.25 95 GLY A O 1
ATOM 739 N N . SER A 1 96 ? -4.433 -6.208 3.859 1.00 74.56 96 SER A N 1
ATOM 740 C CA . SER A 1 96 ? -4.796 -6.265 2.452 1.00 74.56 96 SER A CA 1
ATOM 741 C C . SER A 1 96 ? -5.879 -7.318 2.273 1.00 74.56 96 SER A C 1
ATOM 743 O O . SER A 1 96 ? -5.678 -8.481 2.616 1.00 74.56 96 SER A O 1
ATOM 745 N N . ILE A 1 97 ? -7.016 -6.909 1.715 1.00 79.06 97 ILE A N 1
ATOM 746 C CA . ILE A 1 97 ? -8.104 -7.818 1.359 1.00 79.06 97 ILE A CA 1
ATOM 747 C C . ILE A 1 97 ? -7.675 -8.572 0.096 1.00 79.06 97 ILE A C 1
ATOM 749 O O . ILE A 1 97 ? -7.622 -8.004 -0.995 1.00 79.06 97 ILE A O 1
ATOM 753 N N . LEU A 1 98 ? -7.293 -9.839 0.263 1.00 72.44 98 LEU A N 1
ATOM 754 C CA . LEU A 1 98 ? -6.882 -10.711 -0.844 1.00 72.44 98 LEU A CA 1
ATOM 755 C C . LEU A 1 98 ? -8.084 -11.264 -1.616 1.00 72.44 98 LEU A C 1
ATOM 757 O O . LEU A 1 98 ? -8.000 -11.471 -2.824 1.00 72.44 98 LEU A O 1
ATOM 761 N N . THR A 1 99 ? -9.189 -11.474 -0.909 1.00 73.19 99 THR A N 1
ATOM 762 C CA . THR A 1 99 ? -10.453 -12.017 -1.401 1.00 73.19 99 THR A CA 1
ATOM 763 C C . THR A 1 99 ? -11.594 -11.392 -0.611 1.00 73.19 99 THR A C 1
ATOM 765 O O . THR A 1 99 ? -11.406 -11.029 0.550 1.00 73.19 99 THR A O 1
ATOM 768 N N . GLY A 1 100 ? -12.769 -11.278 -1.217 1.00 75.50 100 GLY A N 1
ATOM 769 C CA . GLY A 1 100 ? -13.948 -10.737 -0.558 1.00 75.50 100 GLY A CA 1
ATOM 770 C C . GLY A 1 100 ? -14.126 -9.231 -0.669 1.00 75.50 100 GLY A C 1
ATOM 771 O O . GLY A 1 100 ? -13.311 -8.511 -1.247 1.00 75.50 100 GLY A O 1
ATOM 772 N N . GLN A 1 101 ? -15.210 -8.750 -0.064 1.00 75.88 101 GLN A N 1
ATOM 773 C CA . GLN A 1 101 ? -15.483 -7.330 0.116 1.00 75.88 101 GLN A CA 1
ATOM 774 C C . GLN A 1 101 ? -15.735 -7.013 1.589 1.00 75.88 101 GLN A C 1
ATOM 776 O O . GLN A 1 101 ? -16.462 -7.711 2.300 1.00 75.88 101 GLN A O 1
ATOM 781 N N . GLY A 1 102 ? -15.125 -5.921 2.036 1.00 68.75 102 GLY A N 1
ATOM 782 C CA . GLY A 1 102 ? -15.272 -5.422 3.386 1.00 68.75 102 GLY A CA 1
ATOM 783 C C . GLY A 1 102 ? -16.577 -4.669 3.606 1.00 68.75 102 GLY A C 1
ATOM 784 O O . GLY A 1 102 ? -16.727 -3.565 3.094 1.00 68.75 102 GLY A O 1
ATOM 785 N N . ASN A 1 103 ? -17.474 -5.216 4.427 1.00 70.12 103 ASN A N 1
ATOM 786 C CA . ASN A 1 103 ? -18.614 -4.480 4.980 1.00 70.12 103 ASN A CA 1
ATOM 787 C C . ASN A 1 103 ? -18.373 -4.210 6.466 1.00 70.12 103 ASN A C 1
ATOM 789 O O . ASN A 1 103 ? -17.886 -5.088 7.178 1.00 70.12 103 ASN A O 1
ATOM 793 N N . LYS A 1 104 ? -18.745 -3.015 6.953 1.00 65.31 104 LYS A N 1
ATOM 794 C CA . LYS A 1 104 ? -18.556 -2.621 8.366 1.00 65.31 104 LYS A CA 1
ATOM 795 C C . LYS A 1 104 ? -19.138 -3.645 9.350 1.00 65.31 104 LYS A C 1
ATOM 797 O O . LYS A 1 104 ? -18.536 -3.892 10.383 1.00 65.31 104 LYS A O 1
ATOM 802 N N . SER A 1 105 ? -20.257 -4.280 9.003 1.00 61.84 105 SER A N 1
ATOM 803 C CA . SER A 1 105 ? -20.903 -5.318 9.817 1.00 61.84 105 SER A CA 1
ATOM 804 C C . SER A 1 105 ? -20.185 -6.672 9.817 1.00 61.84 105 SER A C 1
ATOM 806 O O . SER A 1 105 ? -20.424 -7.477 10.705 1.00 61.84 105 SER A O 1
ATOM 808 N N . ARG A 1 106 ? -19.321 -6.951 8.831 1.00 61.09 106 ARG A N 1
ATOM 809 C CA . ARG A 1 106 ? -18.627 -8.243 8.689 1.00 61.09 106 ARG A CA 1
ATOM 810 C C . ARG A 1 106 ? -17.316 -8.323 9.472 1.00 61.09 106 ARG A C 1
ATOM 812 O O . ARG A 1 106 ? -16.885 -9.422 9.790 1.00 61.09 106 ARG A O 1
ATOM 819 N N . PHE A 1 107 ? -16.691 -7.185 9.772 1.00 59.16 107 PHE A N 1
ATOM 820 C CA . PHE A 1 107 ? -15.416 -7.130 10.502 1.00 59.16 107 PHE A CA 1
ATOM 821 C C . PHE A 1 107 ? -15.561 -6.915 12.008 1.00 59.16 107 PHE A C 1
ATOM 823 O O . PHE A 1 107 ? -14.575 -7.026 12.730 1.00 59.16 107 PHE A O 1
ATOM 830 N N . VAL A 1 108 ? -16.766 -6.589 12.472 1.00 52.78 108 VAL A N 1
ATOM 831 C CA . VAL A 1 108 ? -17.061 -6.378 13.888 1.00 52.78 108 VAL A CA 1
ATOM 832 C C . VAL A 1 108 ? -17.871 -7.584 14.357 1.00 52.78 108 VAL A C 1
ATOM 834 O O . VAL A 1 108 ? -19.052 -7.698 14.037 1.00 52.78 108 VAL A O 1
ATOM 837 N N . ARG A 1 109 ? -17.208 -8.511 15.049 1.00 48.62 109 ARG A N 1
ATOM 838 C CA . ARG A 1 109 ? -17.839 -9.523 15.902 1.00 48.62 109 ARG A CA 1
ATOM 839 C C . ARG A 1 109 ? -17.491 -9.218 17.345 1.00 48.62 109 ARG A C 1
ATOM 841 O O . ARG A 1 109 ? -16.328 -8.818 17.570 1.00 48.62 109 ARG A O 1
#

Foldseek 3Di:
DDDQADEDEDEPCVVDDPVPVPPVVVVVPPDPHPYDYDHQHPVVRPCPVVVVVCVVPPDDDDDAAAPDAFDFDDKDAPDDPPDDPVRGDDIDTDDDGRHHDDDPVRVDD

Secondary structure (DSSP, 8-state):
--------B----TTS-TT-TTTHHHHHTT-SS----B---TTTTTTHHHHHHHHHHSSPPPP--SSSPPP--EEE--PPTT--GGGPPPPEEE---SSS---TTTS--

Radius of gyration: 21.63 Å; chains: 1; bounding box: 54×30×49 Å

pLDDT: mean 70.27, std 13.23, range [43.38, 91.19]

Sequence (109 aa):
MKLESINILQNKVDLIKLLSNNRNRCIHQGHGGRAVAQRPDTQLEYDIDAVNEIIAKRPPIPVRDFAFDPGLIRSFDVNKPGAEVHELKGGVASGSILTGQGNKSRFVR